Protein AF-A0A5D2JG54-F1 (afdb_monomer)

Structure (mmCIF, N/CA/C/O backbone):
data_AF-A0A5D2JG54-F1
#
_entry.id   AF-A0A5D2JG54-F1
#
loop_
_atom_site.group_PDB
_atom_site.id
_atom_site.type_symbol
_atom_site.label_atom_id
_atom_site.label_alt_id
_atom_site.label_comp_id
_atom_site.label_asym_id
_atom_site.label_entity_id
_atom_site.label_seq_id
_atom_site.pdbx_PDB_ins_code
_atom_site.Cartn_x
_atom_site.Cartn_y
_atom_site.Cartn_z
_atom_site.occupancy
_atom_site.B_iso_or_equiv
_atom_site.auth_seq_id
_atom_site.auth_comp_id
_atom_site.auth_asym_id
_atom_site.auth_atom_id
_atom_site.pdbx_PDB_model_num
ATOM 1 N N . MET A 1 1 ? -1.985 7.688 2.875 1.00 56.34 1 MET A N 1
ATOM 2 C CA . MET A 1 1 ? -2.238 6.505 2.008 1.00 56.34 1 MET A CA 1
ATOM 3 C C . MET A 1 1 ? -2.133 6.784 0.508 1.00 56.34 1 MET A C 1
ATOM 5 O O . MET A 1 1 ? -1.340 6.105 -0.127 1.00 56.34 1 MET A O 1
ATOM 9 N N . ARG A 1 2 ? -2.856 7.759 -0.079 1.00 55.44 2 ARG A N 1
ATOM 10 C CA . ARG A 1 2 ? -2.818 8.017 -1.543 1.00 55.44 2 ARG A CA 1
ATOM 11 C C . ARG A 1 2 ? -1.406 8.200 -2.132 1.00 55.44 2 ARG A C 1
ATOM 13 O O . ARG A 1 2 ? -1.157 7.721 -3.230 1.00 55.44 2 ARG A O 1
ATOM 20 N N . SER A 1 3 ? -0.479 8.814 -1.394 1.00 64.19 3 SER A N 1
ATOM 21 C CA . SER A 1 3 ? 0.899 9.038 -1.859 1.00 64.19 3 SER A CA 1
ATOM 22 C C . SER A 1 3 ? 1.723 7.755 -2.035 1.00 64.19 3 SER A C 1
ATOM 24 O O . SER A 1 3 ? 2.566 7.702 -2.924 1.00 64.19 3 SER A O 1
ATOM 26 N N . TYR A 1 4 ? 1.478 6.706 -1.245 1.00 66.81 4 TYR A N 1
ATOM 27 C CA . TYR A 1 4 ? 2.277 5.474 -1.286 1.00 66.81 4 TYR A CA 1
ATOM 28 C C . TYR A 1 4 ? 1.849 4.512 -2.388 1.00 66.81 4 TYR A C 1
ATOM 30 O O . TYR A 1 4 ? 2.709 3.919 -3.028 1.00 66.81 4 TYR A O 1
ATOM 38 N N . PHE A 1 5 ? 0.550 4.431 -2.687 1.00 67.31 5 PHE A N 1
ATOM 39 C CA . PHE A 1 5 ? 0.077 3.726 -3.884 1.00 67.31 5 PHE A CA 1
ATOM 40 C C . PHE A 1 5 ? 0.681 4.328 -5.145 1.00 67.31 5 PHE A C 1
ATOM 42 O O . PHE A 1 5 ? 1.148 3.611 -6.023 1.00 67.31 5 PHE A O 1
ATOM 49 N N . GLN A 1 6 ? 0.737 5.659 -5.195 1.00 71.19 6 GLN A N 1
ATOM 50 C CA . GLN A 1 6 ? 1.372 6.367 -6.291 1.00 71.19 6 GLN A CA 1
ATOM 51 C C . GLN A 1 6 ? 2.886 6.115 -6.328 1.00 71.19 6 GLN A C 1
ATOM 53 O O . GLN A 1 6 ? 3.408 5.867 -7.412 1.00 71.19 6 GLN A O 1
ATOM 58 N N . LYS A 1 7 ? 3.587 6.102 -5.180 1.00 78.12 7 LYS A N 1
ATOM 59 C CA . LYS A 1 7 ? 5.015 5.729 -5.107 1.00 78.12 7 LYS A CA 1
ATOM 60 C C . LYS A 1 7 ? 5.256 4.295 -5.603 1.00 78.12 7 LYS A C 1
ATOM 62 O O . LYS A 1 7 ? 6.096 4.117 -6.475 1.00 78.12 7 LYS A O 1
ATOM 67 N N . ALA A 1 8 ? 4.495 3.304 -5.132 1.00 72.62 8 ALA A N 1
ATOM 68 C CA . ALA A 1 8 ? 4.642 1.901 -5.537 1.00 72.62 8 ALA A CA 1
ATOM 69 C C . ALA A 1 8 ? 4.339 1.691 -7.029 1.00 72.62 8 ALA A C 1
ATOM 71 O O . ALA A 1 8 ? 5.114 1.051 -7.734 1.00 72.62 8 ALA A O 1
ATOM 72 N N . ALA A 1 9 ? 3.263 2.299 -7.539 1.00 73.69 9 ALA A N 1
ATOM 73 C CA . ALA A 1 9 ? 2.933 2.267 -8.963 1.00 73.69 9 ALA A CA 1
ATOM 74 C C . ALA A 1 9 ? 4.006 2.961 -9.821 1.00 73.69 9 ALA A C 1
ATOM 76 O O . ALA A 1 9 ? 4.319 2.506 -10.923 1.00 73.69 9 ALA A O 1
ATOM 77 N N . THR A 1 10 ? 4.602 4.042 -9.308 1.00 81.75 10 THR A N 1
ATOM 78 C CA . THR A 1 10 ? 5.709 4.745 -9.971 1.00 81.75 10 THR A CA 1
ATOM 79 C C . THR A 1 10 ? 6.972 3.886 -9.994 1.00 81.75 10 THR A C 1
ATOM 81 O O . THR A 1 10 ? 7.566 3.746 -11.057 1.00 81.75 10 THR A O 1
ATOM 84 N N . ALA A 1 11 ? 7.355 3.278 -8.867 1.00 78.88 11 ALA A N 1
ATOM 85 C CA . ALA A 1 11 ? 8.489 2.357 -8.771 1.00 78.88 11 ALA A CA 1
ATOM 86 C C . ALA A 1 11 ? 8.321 1.173 -9.737 1.00 78.88 11 ALA A C 1
ATOM 88 O O . ALA A 1 11 ? 9.213 0.871 -10.527 1.00 78.88 11 ALA A O 1
ATOM 89 N N . TYR A 1 12 ? 7.122 0.583 -9.773 1.00 78.69 12 TYR A N 1
ATOM 90 C CA . TYR A 1 12 ? 6.786 -0.486 -10.711 1.00 78.69 12 TYR A CA 1
ATOM 91 C C . TYR A 1 12 ? 6.932 -0.041 -12.173 1.00 78.69 12 TYR A C 1
ATOM 93 O O . TYR A 1 12 ? 7.577 -0.722 -12.966 1.00 78.69 12 TYR A O 1
ATOM 101 N N . SER A 1 13 ? 6.410 1.142 -12.519 1.00 80.94 13 SER A N 1
ATOM 102 C CA . SER A 1 13 ? 6.523 1.710 -13.873 1.00 80.94 13 SER A CA 1
ATOM 103 C C . SER A 1 13 ? 7.968 2.040 -14.269 1.00 8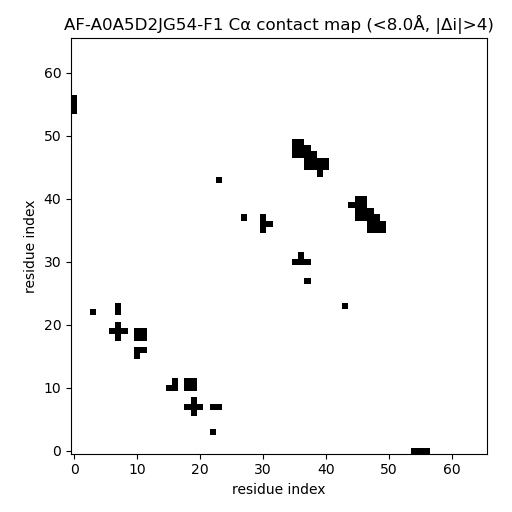0.94 13 SER A C 1
ATOM 105 O O . SER A 1 13 ? 8.290 2.057 -15.454 1.00 80.94 13 SER A O 1
ATOM 107 N N . LYS A 1 14 ? 8.841 2.292 -13.287 1.00 87.25 14 LYS A N 1
ATOM 108 C CA . LYS A 1 14 ? 10.279 2.526 -13.473 1.00 87.25 14 LYS A CA 1
ATOM 109 C C . LYS A 1 14 ? 11.113 1.240 -13.525 1.00 87.25 14 LYS A C 1
ATOM 111 O O . LYS A 1 14 ? 12.311 1.318 -13.772 1.00 87.25 14 LYS A O 1
ATOM 116 N N . GLY A 1 15 ? 10.508 0.070 -13.304 1.00 85.00 15 GLY A N 1
ATOM 117 C CA . GLY A 1 15 ? 11.222 -1.207 -13.221 1.00 85.00 15 GLY A CA 1
ATOM 118 C C . GLY A 1 15 ? 11.918 -1.457 -11.877 1.00 85.00 15 GLY A C 1
ATOM 119 O O . GLY A 1 15 ? 12.652 -2.433 -11.750 1.00 85.00 15 GLY A O 1
ATOM 120 N N . GLU A 1 16 ? 11.665 -0.631 -10.858 1.00 87.69 16 GLU A N 1
ATOM 121 C CA . GLU A 1 16 ? 12.176 -0.784 -9.487 1.00 87.69 16 GLU A CA 1
ATOM 122 C C . GLU A 1 16 ? 11.353 -1.850 -8.732 1.00 87.69 16 GLU A C 1
ATOM 124 O O . GLU A 1 16 ? 10.648 -1.566 -7.761 1.00 87.69 16 GLU A O 1
ATOM 129 N N . LEU A 1 17 ? 11.380 -3.091 -9.228 1.00 82.69 17 LEU A N 1
ATOM 130 C CA . LEU A 1 17 ? 10.482 -4.166 -8.791 1.00 82.69 17 LEU A CA 1
ATOM 131 C C . LEU A 1 17 ? 10.638 -4.529 -7.307 1.00 82.69 17 LEU A C 1
ATOM 133 O O . LEU A 1 17 ? 9.634 -4.797 -6.650 1.00 82.69 17 LEU A O 1
ATOM 137 N N . GLU A 1 18 ? 11.861 -4.508 -6.771 1.00 85.56 18 GLU A N 1
ATOM 138 C CA . GLU A 1 18 ? 12.113 -4.776 -5.347 1.00 85.56 18 GLU A CA 1
ATOM 139 C C . GLU A 1 18 ? 11.524 -3.685 -4.452 1.00 85.56 18 GLU A C 1
ATOM 141 O O . GLU A 1 18 ? 10.854 -3.982 -3.463 1.00 85.56 18 GLU A O 1
ATOM 146 N N . TYR A 1 19 ? 11.696 -2.418 -4.835 1.00 83.00 19 TYR A N 1
ATOM 147 C CA . TYR A 1 19 ? 11.142 -1.294 -4.086 1.00 83.00 19 TYR A CA 1
ATOM 148 C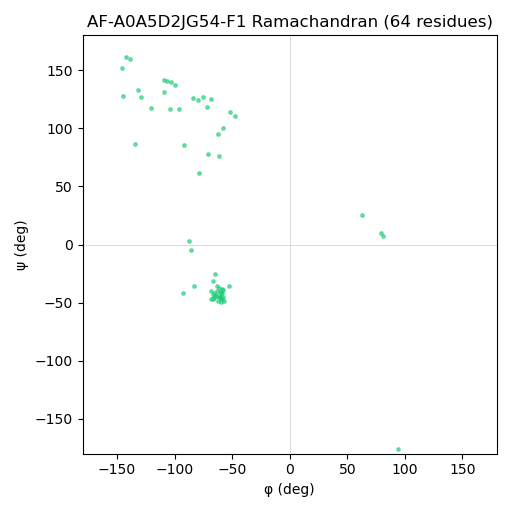 C . TYR A 1 19 ? 9.611 -1.267 -4.164 1.00 83.00 19 TYR A C 1
ATOM 150 O O . TYR A 1 19 ? 8.936 -1.060 -3.154 1.00 83.00 19 TYR A O 1
ATOM 158 N N . ALA A 1 20 ? 9.040 -1.564 -5.335 1.00 79.81 20 ALA A N 1
ATOM 159 C CA . ALA A 1 20 ? 7.598 -1.722 -5.493 1.00 79.81 20 ALA A CA 1
ATOM 160 C C . ALA A 1 20 ? 7.048 -2.855 -4.607 1.00 79.81 20 ALA A C 1
ATOM 162 O O . ALA A 1 20 ? 6.047 -2.654 -3.920 1.00 79.81 20 ALA A O 1
ATOM 163 N N . ALA A 1 21 ? 7.721 -4.012 -4.569 1.00 82.62 21 ALA A N 1
ATOM 164 C CA . ALA A 1 21 ? 7.328 -5.144 -3.730 1.00 82.62 21 ALA A CA 1
ATOM 165 C C . ALA A 1 21 ? 7.412 -4.815 -2.231 1.00 82.62 21 ALA A C 1
ATOM 167 O O . ALA A 1 21 ? 6.478 -5.119 -1.487 1.00 82.62 21 ALA A O 1
ATOM 168 N N . TYR A 1 22 ? 8.481 -4.139 -1.800 1.00 85.75 22 TYR A N 1
ATOM 169 C CA . TYR A 1 22 ? 8.624 -3.652 -0.428 1.00 85.75 22 TYR A CA 1
ATOM 170 C C . TYR A 1 22 ? 7.467 -2.727 -0.035 1.00 85.75 22 TYR A C 1
ATOM 172 O O . TYR A 1 22 ? 6.834 -2.921 1.003 1.00 85.75 22 TYR A O 1
ATOM 180 N N . LEU A 1 23 ? 7.139 -1.750 -0.883 1.00 83.50 23 LEU A N 1
ATOM 181 C CA . LEU A 1 23 ? 6.042 -0.821 -0.618 1.00 83.50 23 LEU A CA 1
ATOM 182 C C . LEU A 1 23 ? 4.682 -1.531 -0.556 1.00 83.50 23 LEU A C 1
ATOM 184 O O . LEU A 1 23 ? 3.868 -1.204 0.310 1.00 83.50 23 LEU A O 1
ATOM 188 N N . SER A 1 24 ? 4.436 -2.508 -1.433 1.00 83.25 24 SER A N 1
ATOM 189 C CA . SER A 1 24 ? 3.221 -3.329 -1.391 1.00 83.25 24 SER A CA 1
ATOM 190 C C . SER A 1 24 ? 3.101 -4.111 -0.079 1.00 83.25 24 SER A C 1
ATOM 192 O O . SE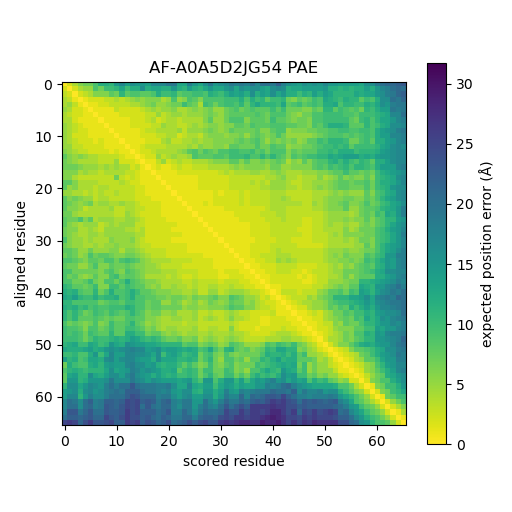R A 1 24 ? 2.042 -4.078 0.545 1.00 83.25 24 SER A O 1
ATOM 194 N N . AS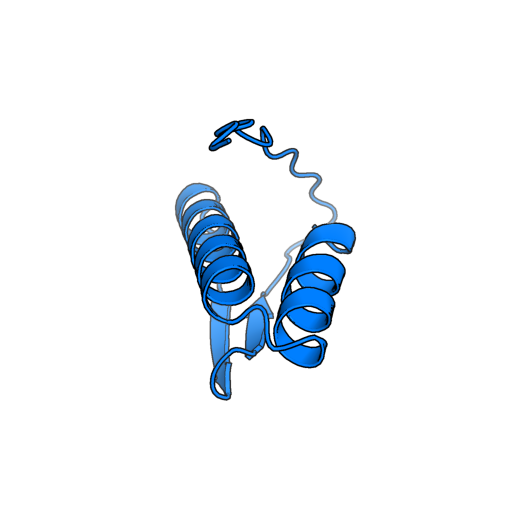P A 1 25 ? 4.182 -4.745 0.382 1.00 85.69 25 ASP A N 1
ATOM 195 C CA . ASP A 1 25 ? 4.219 -5.473 1.658 1.00 85.69 25 ASP A CA 1
ATOM 196 C C . ASP A 1 25 ? 3.956 -4.551 2.863 1.00 85.69 25 ASP A C 1
ATOM 198 O O . ASP A 1 25 ? 3.125 -4.865 3.719 1.00 85.69 25 ASP A O 1
ATOM 202 N N . GLN A 1 26 ? 4.589 -3.373 2.901 1.00 86.44 26 GLN A N 1
ATOM 203 C CA . GLN A 1 26 ? 4.378 -2.395 3.976 1.00 86.44 26 GLN A CA 1
ATOM 204 C C . GLN A 1 26 ? 2.926 -1.915 4.054 1.00 86.44 26 GLN A C 1
ATOM 206 O O . GLN A 1 26 ? 2.366 -1.771 5.145 1.00 86.44 26 GLN A O 1
ATOM 211 N N . VAL A 1 27 ? 2.293 -1.681 2.903 1.00 84.31 27 VAL A N 1
ATOM 212 C CA . VAL A 1 27 ? 0.888 -1.271 2.849 1.00 84.31 27 VAL A CA 1
ATOM 213 C C . VAL A 1 27 ? -0.022 -2.393 3.340 1.00 84.31 27 VAL A C 1
ATOM 215 O O . VAL A 1 27 ? -0.883 -2.133 4.177 1.00 84.31 27 VAL A O 1
ATOM 218 N N . THR A 1 28 ? 0.180 -3.627 2.880 1.00 87.44 28 THR A N 1
ATOM 219 C CA . THR A 1 28 ? -0.618 -4.783 3.307 1.00 87.44 28 THR A CA 1
ATOM 220 C C . THR A 1 28 ? -0.546 -5.002 4.817 1.00 87.44 28 THR A C 1
ATOM 222 O O . THR A 1 28 ? -1.586 -5.106 5.469 1.00 87.44 28 THR A O 1
ATOM 225 N N . LYS A 1 29 ? 0.659 -4.958 5.399 1.00 88.44 29 LYS A N 1
ATOM 226 C CA . LYS A 1 29 ? 0.857 -5.076 6.852 1.00 88.44 29 LYS A CA 1
ATOM 227 C C . LYS A 1 29 ? 0.116 -4.000 7.637 1.00 88.44 29 LYS A C 1
ATOM 229 O O . LYS A 1 29 ? -0.436 -4.285 8.699 1.00 88.44 29 LYS A O 1
ATOM 234 N N . LEU A 1 30 ? 0.076 -2.765 7.130 1.00 85.62 30 LEU A N 1
ATOM 235 C CA . LEU A 1 30 ? -0.721 -1.719 7.769 1.00 85.62 30 LEU A CA 1
ATOM 236 C C . LEU A 1 30 ? -2.215 -2.043 7.696 1.00 85.62 30 LEU A C 1
ATOM 238 O O . LEU A 1 30 ? -2.910 -1.906 8.696 1.00 85.62 30 LEU A O 1
ATOM 242 N N . LEU A 1 31 ? -2.714 -2.452 6.531 1.00 86.94 31 LEU A N 1
ATOM 243 C CA . LEU A 1 31 ? -4.136 -2.753 6.361 1.00 86.94 31 LEU A CA 1
ATOM 244 C C . LEU A 1 31 ? -4.583 -3.867 7.314 1.00 86.94 31 LEU A C 1
ATOM 246 O O . LEU A 1 31 ? -5.624 -3.732 7.953 1.00 86.94 31 LEU A O 1
ATOM 250 N N . GLU A 1 32 ? -3.764 -4.904 7.478 1.00 88.94 32 GLU A N 1
ATOM 251 C CA . GLU A 1 32 ? -3.992 -5.971 8.456 1.00 88.94 32 GLU A CA 1
ATOM 252 C C . GLU A 1 32 ? -3.982 -5.450 9.897 1.00 88.94 32 GLU A C 1
ATOM 254 O O . GLU A 1 32 ? -4.917 -5.722 10.653 1.00 88.94 32 GLU A O 1
ATOM 259 N N . LYS A 1 33 ? -2.969 -4.655 10.270 1.00 88.69 33 LYS A N 1
ATOM 260 C CA . LYS A 1 33 ? -2.851 -4.062 11.612 1.00 88.69 33 LYS A CA 1
ATOM 261 C C . LYS A 1 33 ? -4.064 -3.204 11.978 1.00 88.69 33 LYS A C 1
ATOM 263 O O . LYS A 1 33 ? -4.516 -3.231 13.119 1.00 88.69 33 LYS A O 1
ATOM 268 N N . GLU A 1 34 ? -4.586 -2.453 11.018 1.00 85.56 34 GLU A N 1
ATOM 269 C CA . GLU A 1 34 ? -5.709 -1.532 11.211 1.00 85.56 34 GLU A CA 1
ATOM 270 C C . GLU A 1 34 ? -7.081 -2.211 11.038 1.00 85.56 34 GLU A C 1
ATOM 272 O O . GLU A 1 34 ? -8.120 -1.545 11.104 1.00 85.56 34 GLU A O 1
ATOM 277 N N . GLY A 1 35 ? -7.104 -3.531 10.802 1.00 87.38 35 GLY A N 1
ATOM 278 C CA . GLY A 1 35 ? -8.327 -4.305 10.584 1.00 87.38 35 GLY A CA 1
ATOM 279 C C . GLY A 1 35 ? -9.101 -3.872 9.336 1.00 87.38 35 GLY A C 1
ATOM 280 O O . GLY A 1 35 ? -10.323 -4.021 9.276 1.00 87.38 35 GLY A O 1
ATOM 281 N N . ILE A 1 36 ? -8.413 -3.286 8.356 1.00 87.19 36 ILE A N 1
ATOM 282 C CA . ILE A 1 36 ? -9.015 -2.787 7.124 1.00 87.19 36 ILE A CA 1
ATOM 283 C C . ILE A 1 36 ? -9.133 -3.941 6.139 1.00 87.19 36 ILE A C 1
ATOM 285 O O . ILE A 1 36 ? -8.148 -4.594 5.797 1.00 87.19 36 ILE A O 1
ATOM 289 N N . GLN A 1 37 ? -10.343 -4.161 5.628 1.00 88.62 37 GLN A N 1
ATOM 290 C CA . GLN A 1 37 ? -10.552 -5.174 4.604 1.00 88.62 37 GLN A CA 1
ATOM 291 C C . GLN A 1 37 ? -9.883 -4.763 3.294 1.00 88.62 37 GLN A C 1
ATOM 293 O O . GLN A 1 37 ? -10.168 -3.699 2.733 1.00 88.62 37 GLN A O 1
ATOM 298 N N . TRP A 1 38 ? -9.032 -5.646 2.787 1.00 89.38 38 TRP A N 1
ATOM 299 C CA . TRP A 1 38 ? -8.369 -5.491 1.506 1.00 89.38 38 TRP A CA 1
ATOM 300 C C . TRP A 1 38 ? -8.339 -6.820 0.750 1.00 89.38 38 TRP A C 1
ATOM 302 O O . TRP A 1 38 ? -8.515 -7.890 1.336 1.00 89.38 38 TRP A O 1
ATOM 312 N N . ARG A 1 39 ? -8.158 -6.745 -0.567 1.00 87.81 39 ARG A N 1
ATOM 313 C CA . ARG A 1 39 ? -7.903 -7.905 -1.426 1.00 87.81 39 ARG A CA 1
ATOM 314 C C . ARG A 1 39 ? -6.974 -7.524 -2.566 1.00 87.81 39 ARG A C 1
ATOM 316 O O . ARG A 1 39 ? -6.998 -6.379 -3.013 1.00 87.81 39 ARG A O 1
ATOM 323 N N . GLU A 1 40 ? -6.205 -8.476 -3.070 1.00 84.88 40 GLU A N 1
ATOM 324 C CA . GLU A 1 40 ? -5.519 -8.319 -4.351 1.00 84.88 40 GLU A CA 1
ATOM 325 C C . GLU A 1 40 ? -6.519 -8.586 -5.485 1.00 84.88 40 GLU A C 1
ATOM 327 O O . GLU A 1 40 ? -7.185 -9.618 -5.494 1.00 84.88 40 GLU A O 1
ATOM 332 N N . GLU A 1 41 ? -6.675 -7.632 -6.405 1.00 82.75 41 GLU A N 1
ATOM 333 C CA . GLU A 1 41 ? -7.559 -7.787 -7.574 1.00 82.75 41 GLU A CA 1
ATOM 334 C C . GLU A 1 41 ? -6.775 -8.327 -8.775 1.00 82.75 41 GLU A C 1
ATOM 336 O O . GLU A 1 41 ? -7.237 -9.202 -9.497 1.00 82.75 41 GLU A O 1
ATOM 341 N N . ASN A 1 42 ? -5.563 -7.808 -8.976 1.00 79.81 42 ASN A N 1
ATOM 342 C CA . ASN A 1 42 ? -4.613 -8.238 -9.996 1.00 79.81 42 ASN A CA 1
ATOM 343 C C . ASN A 1 42 ? -3.211 -8.171 -9.402 1.00 79.81 42 ASN A C 1
ATOM 345 O O . ASN A 1 42 ? -3.000 -7.435 -8.440 1.00 79.81 42 ASN A O 1
ATOM 349 N N . ARG A 1 43 ? -2.240 -8.860 -10.010 1.00 74.81 43 ARG A N 1
ATOM 350 C CA . ARG A 1 43 ? -0.853 -8.861 -9.529 1.00 74.81 43 ARG A CA 1
ATOM 351 C C . ARG A 1 43 ? -0.335 -7.428 -9.341 1.00 74.81 43 ARG A C 1
ATOM 353 O O . ARG A 1 43 ? -0.205 -6.689 -10.316 1.00 74.81 43 ARG A O 1
ATOM 360 N N . GLY A 1 44 ? -0.059 -7.042 -8.094 1.00 72.69 44 GLY A N 1
ATOM 361 C CA . GLY A 1 44 ? 0.422 -5.697 -7.735 1.00 72.69 44 GLY A CA 1
ATOM 362 C C . GLY A 1 44 ? -0.660 -4.610 -7.619 1.00 72.69 44 GLY A C 1
ATOM 363 O O . GLY A 1 44 ? -0.332 -3.441 -7.436 1.00 72.69 44 GLY A O 1
ATOM 364 N N . THR A 1 45 ? -1.944 -4.968 -7.705 1.00 75.69 45 THR A N 1
ATOM 365 C CA . THR A 1 45 ? -3.092 -4.067 -7.512 1.00 75.69 45 THR A CA 1
ATOM 366 C C . THR A 1 45 ? -3.959 -4.559 -6.361 1.00 75.69 45 THR A C 1
ATOM 368 O O . THR A 1 45 ? -4.582 -5.617 -6.453 1.00 75.69 45 THR A O 1
ATOM 371 N N . ILE A 1 46 ? -4.068 -3.752 -5.304 1.00 81.56 46 ILE A N 1
ATOM 372 C CA . ILE A 1 46 ? -4.923 -4.053 -4.153 1.00 81.56 46 ILE A CA 1
ATOM 373 C C . ILE A 1 46 ? -6.141 -3.128 -4.090 1.00 81.56 46 ILE A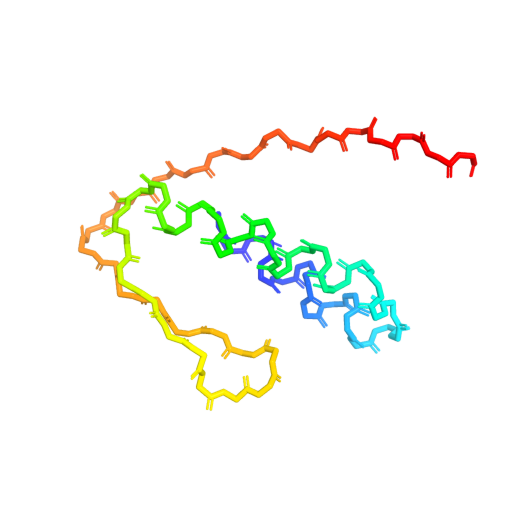 C 1
ATOM 375 O O . ILE A 1 46 ? -6.057 -1.929 -4.355 1.00 81.56 46 ILE A O 1
ATOM 379 N N . LEU A 1 47 ? -7.278 -3.698 -3.708 1.00 82.50 47 LEU A N 1
ATOM 380 C CA . LEU A 1 47 ? -8.517 -3.001 -3.392 1.00 82.50 47 LEU A CA 1
ATOM 381 C C . LEU A 1 47 ? -8.703 -2.938 -1.887 1.00 82.50 47 LEU A C 1
ATOM 383 O O . LEU A 1 47 ? -8.458 -3.914 -1.185 1.00 82.50 47 LEU A O 1
ATOM 387 N N . ILE A 1 48 ? -9.174 -1.793 -1.405 1.00 86.06 48 ILE A N 1
ATOM 388 C CA . ILE A 1 48 ? -9.291 -1.494 0.020 1.00 86.06 48 ILE A CA 1
ATOM 389 C C . ILE A 1 48 ? -10.683 -0.937 0.271 1.00 86.06 48 ILE A C 1
ATOM 391 O O . ILE A 1 48 ? -11.132 -0.039 -0.448 1.00 86.06 48 ILE A O 1
ATOM 395 N N . LYS A 1 49 ? -11.361 -1.446 1.297 1.00 83.38 49 LYS A N 1
ATOM 396 C CA . LYS A 1 49 ? -12.637 -0.902 1.752 1.00 83.38 49 LYS A CA 1
ATOM 397 C C . LYS A 1 49 ? -12.394 0.048 2.921 1.00 83.38 49 LYS A C 1
ATOM 399 O O . LYS A 1 49 ? -11.925 -0.369 3.973 1.00 83.38 49 LYS A O 1
ATOM 404 N N . LEU A 1 50 ? -12.716 1.325 2.730 1.00 82.12 50 LEU A N 1
ATOM 405 C CA . LEU A 1 50 ? -12.599 2.352 3.763 1.00 82.12 50 LEU A CA 1
ATOM 406 C C . LEU A 1 50 ? -13.986 2.693 4.310 1.00 82.12 50 LEU A C 1
ATOM 408 O O . LEU A 1 50 ? -14.824 3.224 3.583 1.00 82.12 50 LEU A O 1
ATOM 412 N N . ASP A 1 51 ? -14.216 2.423 5.593 1.00 78.50 51 ASP A N 1
ATOM 413 C CA . ASP A 1 51 ? -15.406 2.881 6.311 1.00 78.50 51 ASP A CA 1
ATOM 414 C C . ASP A 1 51 ? -15.092 4.236 6.981 1.00 78.50 51 ASP A C 1
ATOM 416 O O . ASP A 1 51 ? -14.654 4.302 8.132 1.00 78.50 51 ASP A O 1
ATOM 420 N N . GLY A 1 52 ? -15.258 5.327 6.222 1.00 78.31 52 GLY A N 1
ATOM 421 C CA . GLY A 1 52 ? -15.062 6.712 6.682 1.00 78.31 52 GLY A CA 1
ATOM 422 C C . GLY A 1 52 ? -13.671 7.314 6.424 1.00 78.31 52 GLY A C 1
ATOM 423 O O . GLY A 1 52 ? -12.819 6.714 5.768 1.00 78.31 52 GLY A O 1
ATOM 424 N N . TYR A 1 53 ? -13.448 8.542 6.916 1.00 73.88 53 TYR A N 1
ATOM 425 C CA . TYR A 1 53 ? -12.143 9.212 6.831 1.00 73.88 53 TYR A CA 1
ATOM 426 C C . TYR A 1 53 ? -11.173 8.607 7.847 1.00 73.88 53 TYR A C 1
ATOM 428 O O . TYR A 1 53 ? -11.480 8.535 9.037 1.00 73.88 53 TYR A O 1
ATOM 436 N N . ARG A 1 54 ? -9.994 8.193 7.381 1.00 71.25 54 ARG A N 1
ATOM 437 C CA . ARG A 1 54 ? -8.934 7.638 8.224 1.00 71.25 54 ARG A CA 1
ATOM 438 C C . ARG A 1 54 ? -7.575 8.066 7.684 1.00 71.25 54 ARG A C 1
ATOM 440 O O . ARG A 1 54 ? -7.298 7.907 6.494 1.00 71.25 54 ARG A O 1
ATO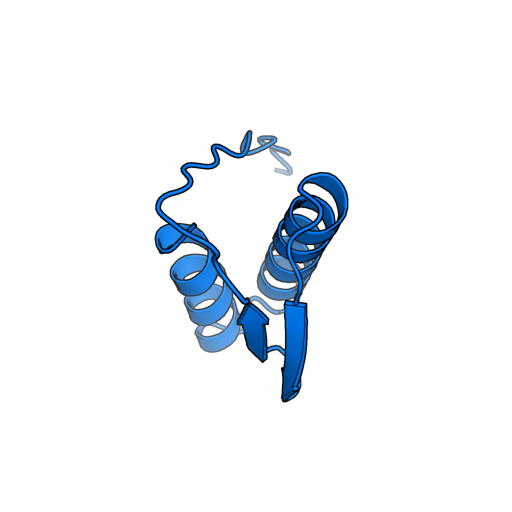M 447 N N . GLU A 1 55 ? -6.747 8.630 8.554 1.00 68.75 55 GLU A N 1
ATOM 448 C CA . GLU A 1 55 ? -5.402 9.083 8.215 1.00 68.75 55 GLU A CA 1
ATOM 449 C C . GLU A 1 55 ? -4.373 8.168 8.870 1.00 68.75 55 GLU A C 1
ATOM 451 O O . GLU A 1 55 ? -4.463 7.861 10.054 1.00 68.75 55 GLU A O 1
ATOM 456 N N . PHE A 1 56 ? -3.404 7.725 8.073 1.00 67.44 56 PHE A N 1
ATOM 457 C CA . PHE A 1 56 ? -2.331 6.849 8.519 1.00 67.44 56 PHE A CA 1
ATOM 458 C C . PHE A 1 56 ? -1.000 7.441 8.096 1.00 67.44 56 PHE A C 1
ATOM 460 O O . PHE A 1 56 ? -0.794 7.734 6.909 1.00 67.44 56 PHE A O 1
ATOM 467 N N . SER A 1 57 ? -0.107 7.585 9.068 1.00 60.62 57 SER A N 1
ATOM 468 C CA . SER A 1 57 ? 1.295 7.899 8.859 1.00 60.62 57 SER A CA 1
ATOM 469 C C . SER A 1 57 ? 2.115 6.616 8.953 1.00 60.62 57 SER A C 1
ATOM 471 O O . SER A 1 57 ? 1.897 5.762 9.809 1.00 60.62 57 SER A O 1
ATOM 473 N N . PHE A 1 58 ? 3.061 6.483 8.034 1.00 64.00 58 PHE A N 1
ATOM 474 C CA . PHE A 1 58 ? 4.082 5.448 8.076 1.00 64.00 58 PHE A CA 1
ATOM 475 C C . PHE A 1 58 ? 5.392 6.129 8.466 1.00 64.00 58 PHE A C 1
ATOM 477 O O . PHE A 1 58 ? 5.658 7.233 7.984 1.00 64.00 58 PHE A O 1
ATOM 484 N N . LEU A 1 59 ? 6.214 5.488 9.301 1.00 54.34 59 LEU A N 1
ATOM 485 C CA . LEU A 1 59 ? 7.630 5.838 9.347 1.00 54.34 59 LEU A CA 1
ATOM 486 C C . LEU A 1 59 ? 8.254 5.306 8.054 1.00 54.34 59 LEU A C 1
ATOM 488 O O . LEU A 1 59 ? 8.258 4.096 7.831 1.00 54.34 59 LEU A O 1
ATOM 492 N N . GLU A 1 60 ? 8.793 6.194 7.217 1.00 55.69 60 GLU A N 1
ATOM 493 C CA . GLU A 1 60 ? 9.878 5.794 6.324 1.00 55.69 60 GLU A CA 1
ATOM 494 C C . GLU A 1 60 ? 11.011 5.383 7.264 1.00 55.69 60 GLU A C 1
ATOM 496 O O . GLU A 1 60 ? 11.720 6.227 7.810 1.00 55.69 60 GLU A O 1
ATOM 501 N N . SER A 1 61 ? 11.129 4.084 7.559 1.00 49.28 61 SER A N 1
ATOM 502 C CA . SER A 1 61 ? 12.411 3.563 8.003 1.00 49.28 61 SER A CA 1
ATOM 503 C C . SER A 1 61 ? 13.359 3.893 6.866 1.00 49.28 61 SER A C 1
ATOM 505 O O . SER A 1 61 ? 13.336 3.236 5.828 1.00 49.28 61 SER A O 1
ATOM 507 N N . ASN A 1 62 ? 14.126 4.966 7.048 1.00 50.28 62 ASN A N 1
ATOM 508 C CA . ASN A 1 62 ? 15.332 5.232 6.292 1.00 50.28 62 ASN A CA 1
ATOM 509 C C . ASN A 1 62 ? 16.271 4.058 6.592 1.00 50.28 62 ASN A C 1
ATOM 511 O O . ASN A 1 62 ? 17.172 4.167 7.421 1.00 50.28 62 ASN A O 1
ATOM 515 N N . SER A 1 63 ? 16.029 2.894 5.991 1.00 48.12 63 SER A N 1
ATOM 516 C CA . SER A 1 63 ? 17.107 1.964 5.708 1.00 48.12 63 SER A CA 1
ATOM 517 C C . SER A 1 63 ? 17.897 2.623 4.591 1.00 48.12 63 SER A C 1
ATOM 519 O O . SER A 1 63 ? 17.706 2.344 3.410 1.00 48.12 63 SER A O 1
ATOM 521 N N . ASP A 1 64 ? 18.691 3.602 5.013 1.00 50.75 64 ASP A N 1
ATOM 522 C CA . ASP A 1 64 ? 19.896 4.028 4.338 1.00 50.75 64 ASP A CA 1
ATOM 523 C C . ASP A 1 64 ? 20.660 2.737 4.034 1.00 50.75 64 ASP A C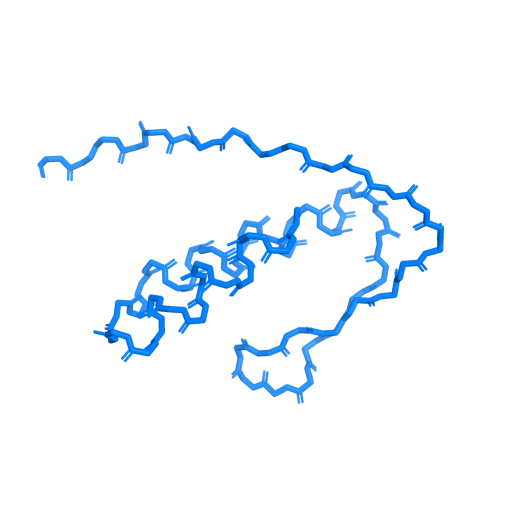 1
ATOM 525 O O . ASP A 1 64 ? 21.027 1.976 4.935 1.00 50.75 64 ASP A O 1
ATOM 529 N N . THR A 1 65 ? 20.736 2.373 2.766 1.00 50.03 65 THR A N 1
ATOM 530 C CA . THR A 1 65 ? 21.628 1.310 2.325 1.00 50.03 65 THR A CA 1
ATOM 531 C C . THR A 1 65 ? 22.323 1.831 1.081 1.00 50.03 65 THR A C 1
ATOM 533 O O . THR A 1 65 ? 21.841 1.627 -0.028 1.00 50.03 65 THR A O 1
ATOM 536 N N . GLU A 1 66 ? 23.414 2.540 1.397 1.00 40.22 66 GLU A N 1
ATOM 537 C CA . GLU A 1 66 ? 24.592 2.965 0.616 1.00 40.22 66 GLU A CA 1
ATOM 538 C C . GLU A 1 66 ? 24.425 3.949 -0.553 1.00 40.22 66 GLU A C 1
ATOM 540 O O . GLU A 1 66 ? 23.713 3.660 -1.539 1.00 40.22 66 GLU A O 1
#

Mean predicted aligned error: 8.22 Å

pLDDT: mean 75.88, std 12.63, range [40.22, 89.38]

Secondary structure (DSSP, 8-state):
-HHHHHHHHHHHHTT-HHHHHHHHHHHHHHHHHTT--EEEEETTEEEE---S--------------

InterPro domains:
  IPR055319 At5g58720-like [PTHR47676] (27-66)

Organism: Gossypium tomentosum (NCBI:txid34277)

Foldseek 3Di:
DVVLLVVLVVCVVVVVPVVSVVSLVVVVVVCVVVVWDKDAPDVSDMDTDDPDDDDDDDPPPPPPDD

Solvent-accessible su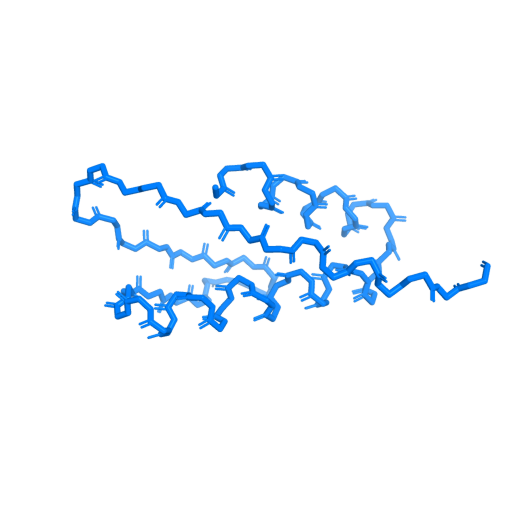rface area (backbone atoms only — not comparable to full-atom values): 4228 Å² total; per-residue (Å²): 96,76,69,54,60,50,48,26,53,48,28,45,76,71,65,40,54,69,61,18,50,51,47,52,51,56,51,50,54,48,33,59,74,69,72,41,55,66,46,76,80,47,97,97,40,74,47,72,59,73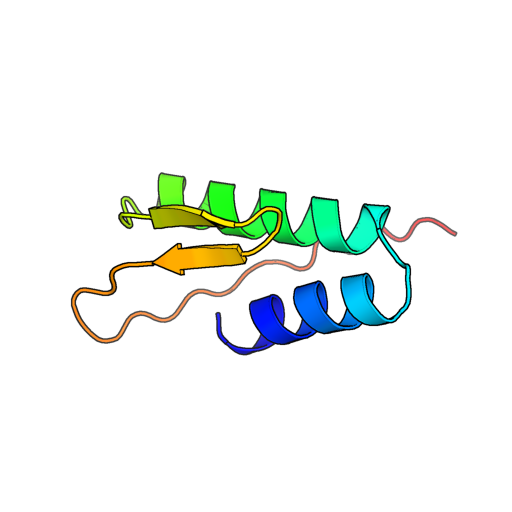,92,69,93,81,88,67,87,76,82,80,75,79,75,80,78,132

Radius of gyration: 12.42 Å; Cα contacts (8 Å, |Δi|>4): 42; chains: 1; bounding box: 40×18×26 Å

Nearest PDB structures (foldseek):
  7tve-assembly1_G  TM=3.927E-01  e=9.500E+00  Saccharomyces cerevisiae W303
  7m2w-assembly1_H  TM=3.061E-01  e=8.270E+00  Saccharomyces cerevisiae S288C

Sequence (66 aa):
MRSYFQKAATAYSKGELEYAAYLSDQVTKLLEKEGIQWREENRGTILIKLDGYREFSFLESNSDTE